Protein AF-A0A822EUC1-F1 (afdb_monomer_lite)

pLDDT: mean 84.6, std 18.43, range [30.66, 97.5]

Sequence (151 aa):
MYYNNSKHRYPYNNQVNLSQHGESDILVLSPFSRFMATSLSQTNSNTLEYGVMGSMLSIPANYNHSMIVFYSSQGINEGIKEWGQLMQREYTRTNQHRLNDLTINYLGYYTDNGAYYYYNTEKGINYEETVVNVRHQISLPFHYIQLDSWW

Structure (mmCIF, N/CA/C/O backbone):
data_AF-A0A822EUC1-F1
#
_entry.id   AF-A0A822EUC1-F1
#
loop_
_atom_site.group_PDB
_atom_site.id
_atom_site.type_symbol
_atom_site.label_atom_id
_atom_site.label_alt_id
_atom_site.label_comp_id
_atom_site.label_asym_id
_atom_site.label_entity_id
_atom_site.label_seq_id
_atom_site.pdbx_PDB_ins_code
_atom_site.Cartn_x
_atom_site.Cartn_y
_atom_site.Cartn_z
_atom_site.occupancy
_atom_site.B_iso_or_equiv
_atom_site.auth_seq_id
_atom_site.auth_comp_id
_atom_site.auth_asym_id
_atom_site.auth_atom_id
_atom_site.pdbx_PDB_model_num
ATOM 1 N N . MET A 1 1 ? 5.710 67.473 -6.849 1.00 38.28 1 MET A N 1
ATOM 2 C CA . MET A 1 1 ? 4.706 66.710 -7.622 1.00 38.28 1 MET A CA 1
ATOM 3 C C . MET A 1 1 ? 4.535 65.366 -6.941 1.00 38.28 1 MET A C 1
ATOM 5 O O . MET A 1 1 ? 5.501 64.624 -6.837 1.00 38.28 1 MET A O 1
ATOM 9 N N . TYR A 1 2 ? 3.356 65.131 -6.371 1.00 30.66 2 TYR A N 1
ATOM 10 C CA . TYR A 1 2 ? 3.023 63.940 -5.592 1.00 30.66 2 TYR A CA 1
ATOM 11 C C . TYR A 1 2 ? 2.896 62.723 -6.515 1.00 30.66 2 TYR A C 1
ATOM 13 O O . TYR A 1 2 ? 2.088 62.757 -7.440 1.00 30.66 2 TYR A O 1
ATOM 21 N N . TYR A 1 3 ? 3.666 61.660 -6.268 1.00 31.98 3 TYR A N 1
ATOM 22 C CA . TYR A 1 3 ? 3.445 60.367 -6.919 1.00 31.98 3 TYR A CA 1
ATOM 23 C C . TYR A 1 3 ? 2.559 59.498 -6.028 1.00 31.98 3 TYR A C 1
ATOM 25 O O . TYR A 1 3 ? 2.862 59.239 -4.864 1.00 31.98 3 TYR A O 1
ATOM 33 N N . ASN A 1 4 ? 1.411 59.142 -6.594 1.00 33.28 4 ASN A N 1
ATOM 34 C CA . ASN A 1 4 ? 0.281 58.504 -5.945 1.00 33.28 4 ASN A CA 1
ATOM 35 C C . ASN A 1 4 ? 0.481 56.981 -5.870 1.00 33.28 4 ASN A C 1
ATOM 37 O O . ASN A 1 4 ? 0.957 56.346 -6.809 1.00 33.28 4 ASN A O 1
ATOM 41 N N . ASN A 1 5 ? 0.104 56.415 -4.730 1.00 40.59 5 ASN A N 1
ATOM 42 C CA . ASN A 1 5 ? 0.327 55.038 -4.322 1.00 40.59 5 ASN A CA 1
ATOM 43 C C . ASN A 1 5 ? -0.881 54.191 -4.764 1.00 40.59 5 ASN A C 1
ATOM 45 O O . ASN A 1 5 ? -1.938 54.265 -4.136 1.00 40.59 5 ASN A O 1
ATOM 49 N N . SER A 1 6 ? -0.767 53.402 -5.838 1.00 37.81 6 SER A N 1
ATOM 50 C CA . SER A 1 6 ? -1.839 52.484 -6.256 1.00 37.81 6 SER A CA 1
ATOM 51 C C . SER A 1 6 ? -1.459 51.031 -5.967 1.00 37.81 6 SER A C 1
ATOM 53 O O . SER A 1 6 ? -0.673 50.390 -6.657 1.00 37.81 6 SER A O 1
ATOM 55 N N . LYS A 1 7 ? -2.033 50.514 -4.877 1.00 38.84 7 LYS A N 1
ATOM 56 C CA . LYS A 1 7 ? -1.995 49.104 -4.485 1.00 38.84 7 LYS A CA 1
ATOM 57 C C . LYS A 1 7 ? -2.716 48.266 -5.547 1.00 38.84 7 LYS A C 1
ATOM 59 O O . LYS A 1 7 ? -3.937 48.349 -5.660 1.00 38.84 7 LYS A O 1
ATOM 64 N N . HIS A 1 8 ? -1.990 47.423 -6.277 1.00 38.75 8 HIS A N 1
ATOM 65 C CA . HIS A 1 8 ? -2.582 46.298 -7.005 1.00 38.75 8 HIS A CA 1
ATOM 66 C C . HIS A 1 8 ? -3.056 45.248 -5.995 1.00 38.75 8 HIS A C 1
ATOM 68 O O . HIS A 1 8 ? -2.283 44.442 -5.482 1.00 38.75 8 HIS A O 1
ATOM 74 N N . ARG A 1 9 ? -4.348 45.304 -5.660 1.00 36.34 9 ARG A N 1
ATOM 75 C CA . ARG A 1 9 ? -5.051 44.221 -4.973 1.00 36.34 9 ARG A CA 1
ATOM 76 C C . ARG A 1 9 ? -5.410 43.166 -6.016 1.00 36.34 9 ARG A C 1
ATOM 78 O O . ARG A 1 9 ? -6.311 43.393 -6.814 1.00 36.34 9 ARG A O 1
ATOM 85 N N . TYR A 1 10 ? -4.731 42.025 -5.986 1.00 35.53 10 TYR A N 1
ATOM 86 C CA . TYR A 1 10 ? -5.241 40.800 -6.596 1.00 35.53 10 TYR A CA 1
ATOM 87 C C . TYR A 1 10 ? -6.401 40.286 -5.728 1.00 35.53 10 TYR A C 1
ATOM 89 O O . TYR A 1 10 ? -6.175 40.023 -4.543 1.00 35.53 10 TYR A O 1
ATOM 97 N N . PRO A 1 11 ? -7.637 40.155 -6.238 1.00 40.81 11 PRO A N 1
ATOM 98 C CA . PRO A 1 11 ? -8.670 39.446 -5.504 1.00 40.81 11 PRO A CA 1
ATOM 99 C C . PRO A 1 11 ? -8.389 37.941 -5.593 1.00 40.81 11 PRO A C 1
ATOM 101 O O . PRO A 1 11 ? -8.531 37.325 -6.646 1.00 40.81 11 PRO A O 1
ATOM 104 N N . TYR A 1 12 ? -7.979 37.353 -4.469 1.00 41.16 12 TYR A N 1
ATOM 105 C CA . TYR A 1 12 ? -8.012 35.909 -4.250 1.00 41.16 12 TYR A CA 1
ATOM 106 C C . TYR A 1 12 ? -9.481 35.459 -4.210 1.00 41.16 12 TYR A C 1
ATOM 108 O O . TYR A 1 12 ? -10.130 35.515 -3.168 1.00 41.16 12 TYR A O 1
ATOM 116 N N . ASN A 1 13 ? -10.012 35.024 -5.352 1.00 40.19 13 ASN A N 1
ATOM 117 C CA . ASN A 1 13 ? -11.225 34.214 -5.405 1.00 40.19 13 ASN A CA 1
ATOM 118 C C . ASN A 1 13 ? -10.819 32.743 -5.254 1.00 40.19 13 ASN A C 1
ATOM 120 O O . ASN A 1 13 ? -10.633 32.038 -6.241 1.00 40.19 13 ASN A O 1
ATOM 124 N N . ASN A 1 14 ? -10.692 32.272 -4.011 1.00 46.53 14 ASN A N 1
ATOM 125 C CA . ASN A 1 14 ? -10.643 30.838 -3.720 1.00 46.53 14 ASN A CA 1
ATOM 126 C C . ASN A 1 14 ? -12.063 30.264 -3.812 1.00 46.53 14 ASN A C 1
ATOM 128 O O . ASN A 1 14 ? -12.698 29.974 -2.801 1.00 46.53 14 ASN A O 1
ATOM 132 N N . GLN A 1 15 ? -12.578 30.121 -5.032 1.00 45.81 15 GLN A N 1
ATOM 133 C CA . GLN A 1 15 ? -13.650 29.166 -5.288 1.00 45.81 15 GLN A CA 1
ATOM 134 C C . GLN A 1 15 ? -12.983 27.836 -5.629 1.00 45.81 15 GLN A C 1
ATOM 136 O O . GLN A 1 15 ? -12.421 27.675 -6.709 1.00 45.81 15 GLN A O 1
ATOM 141 N N . VAL A 1 16 ? -12.999 26.896 -4.681 1.00 51.88 16 VAL A N 1
ATOM 142 C CA . VAL A 1 16 ? -12.639 25.504 -4.963 1.00 51.88 16 VAL A CA 1
ATOM 143 C C . VAL A 1 16 ? -13.668 24.984 -5.958 1.00 51.88 16 VAL A C 1
ATOM 145 O O . VAL A 1 16 ? -14.849 24.865 -5.632 1.00 51.88 16 VAL A O 1
ATOM 148 N N . ASN A 1 17 ? -13.230 24.736 -7.189 1.00 50.47 17 ASN A N 1
ATOM 149 C CA . ASN A 1 17 ? -14.092 24.191 -8.220 1.00 50.47 17 ASN A CA 1
ATOM 150 C C . ASN A 1 17 ? -14.310 22.696 -7.952 1.00 50.47 17 ASN A C 1
ATOM 152 O O . ASN A 1 17 ? -13.490 21.858 -8.319 1.00 50.47 17 ASN A O 1
ATOM 156 N N . LEU A 1 18 ? -15.424 22.378 -7.296 1.00 55.38 18 LEU A N 1
ATOM 157 C CA . LEU A 1 18 ? -15.812 21.013 -6.934 1.00 55.38 18 LEU A CA 1
ATOM 158 C C . LEU A 1 18 ? -16.136 20.124 -8.149 1.00 55.38 18 LEU A C 1
ATOM 160 O O . LEU A 1 18 ? -16.384 18.940 -7.954 1.00 55.38 18 LEU A O 1
ATOM 164 N N . SER A 1 19 ? -16.141 20.658 -9.379 1.00 55.06 19 SER A N 1
ATOM 165 C CA . SER A 1 19 ? -16.375 19.871 -10.596 1.00 55.06 19 SER A CA 1
ATOM 166 C C . SER A 1 19 ? -15.100 19.327 -11.246 1.00 55.06 19 SER A C 1
ATOM 168 O O . SER A 1 19 ? -15.208 18.503 -12.148 1.00 55.06 19 SER A O 1
ATOM 170 N N . GLN A 1 20 ? -13.901 19.759 -10.831 1.00 52.41 20 GLN A N 1
ATOM 171 C CA . GLN A 1 20 ? -12.649 19.163 -11.314 1.00 52.41 20 GLN A CA 1
ATOM 172 C C . GLN A 1 20 ? -12.381 17.848 -10.575 1.00 52.41 20 GLN A C 1
ATOM 174 O O . GLN A 1 20 ? -11.579 17.769 -9.645 1.00 52.41 20 GLN A O 1
ATOM 179 N N . HIS A 1 21 ? -13.068 16.788 -10.990 1.00 54.31 21 HIS A N 1
ATOM 180 C CA . HIS A 1 21 ? -12.797 15.436 -10.519 1.00 54.31 21 HIS A CA 1
ATOM 181 C C . HIS A 1 21 ? -11.623 14.833 -11.292 1.00 54.31 21 HIS A C 1
ATOM 183 O O . HIS A 1 21 ? -11.828 14.063 -12.217 1.00 54.31 21 HIS A O 1
ATOM 189 N N . GLY A 1 22 ? -10.385 15.167 -10.917 1.00 54.28 22 GLY A N 1
ATOM 190 C CA . GLY A 1 22 ? -9.197 14.407 -11.335 1.00 54.28 22 GLY A CA 1
ATOM 191 C C . GLY A 1 22 ? -9.034 14.180 -12.846 1.00 54.28 22 GLY A C 1
ATOM 192 O O . GLY A 1 22 ? -8.442 13.174 -13.216 1.00 54.28 22 GLY A O 1
ATOM 193 N N . GLU A 1 23 ? -9.546 15.081 -13.691 1.00 58.31 23 GLU A N 1
ATOM 194 C CA . GLU A 1 23 ? -9.603 14.975 -15.164 1.00 58.31 23 GLU A CA 1
ATOM 195 C C . GLU A 1 23 ? -8.256 15.240 -15.863 1.00 58.31 23 GLU A C 1
ATOM 197 O O . GLU A 1 23 ? -8.207 15.565 -17.046 1.00 58.31 23 GLU A O 1
ATOM 202 N N . SER A 1 24 ? -7.152 15.139 -15.130 1.00 77.75 24 SER A N 1
ATOM 203 C CA . SER A 1 24 ? -5.815 15.352 -15.672 1.00 77.75 24 SER A CA 1
ATOM 204 C C . SER A 1 24 ? -5.139 14.020 -15.938 1.00 77.75 24 SER A C 1
ATOM 206 O O . SER A 1 24 ? -5.280 13.076 -15.159 1.00 77.75 24 SER A O 1
ATOM 208 N N . ASP A 1 25 ? -4.351 13.976 -17.005 1.00 89.56 25 ASP A N 1
ATOM 209 C CA . ASP A 1 25 ? -3.449 12.871 -17.291 1.00 89.56 25 ASP A CA 1
ATOM 210 C C . ASP A 1 25 ? -2.640 12.464 -16.054 1.00 89.56 25 ASP A C 1
ATOM 212 O O . ASP A 1 25 ? -2.183 13.302 -15.269 1.00 89.56 25 ASP A O 1
ATOM 216 N N . ILE A 1 26 ? -2.416 11.164 -15.912 1.00 92.81 26 ILE A N 1
ATOM 217 C CA . ILE A 1 26 ? -1.561 10.596 -14.880 1.00 92.81 26 ILE A CA 1
ATOM 218 C C . ILE A 1 26 ? -0.375 9.885 -15.512 1.00 92.81 26 ILE A C 1
ATOM 220 O O . ILE A 1 26 ? -0.509 9.135 -16.478 1.00 92.81 26 ILE A O 1
ATOM 224 N N . LEU A 1 27 ? 0.789 10.093 -14.900 1.00 94.00 27 LEU A N 1
ATOM 225 C CA . LEU A 1 27 ? 1.988 9.308 -15.124 1.00 94.00 27 LEU A CA 1
ATOM 226 C C . LEU A 1 27 ? 2.378 8.619 -13.813 1.00 94.00 27 LEU A C 1
ATOM 228 O O . LEU A 1 27 ? 2.635 9.279 -12.809 1.00 94.00 27 LEU A O 1
ATOM 232 N N . VAL A 1 28 ? 2.416 7.290 -13.822 1.00 95.06 28 VAL A N 1
ATOM 233 C CA . VAL A 1 28 ? 2.854 6.468 -12.691 1.00 95.06 28 VAL A CA 1
ATOM 234 C C . VAL A 1 28 ? 4.253 5.951 -12.990 1.00 95.06 28 VAL A C 1
ATOM 236 O O . VAL A 1 28 ? 4.444 5.207 -13.950 1.00 95.06 28 VAL A O 1
ATOM 239 N N . LEU A 1 29 ? 5.224 6.310 -12.149 1.00 94.62 29 LEU A N 1
ATOM 240 C CA . LEU A 1 29 ? 6.515 5.630 -12.080 1.00 94.62 29 LEU A CA 1
ATOM 241 C C . LEU A 1 29 ? 6.500 4.696 -10.871 1.00 94.62 29 LEU A C 1
ATOM 243 O O . LEU A 1 29 ? 6.337 5.151 -9.740 1.00 94.62 29 LEU A O 1
ATOM 247 N N . SER A 1 30 ? 6.700 3.399 -11.091 1.00 95.81 30 SER A N 1
ATOM 248 C CA . SER A 1 30 ? 6.741 2.422 -10.002 1.00 95.81 30 SER A CA 1
ATOM 249 C C . SER A 1 30 ? 7.773 1.325 -10.259 1.00 95.81 30 SER A C 1
ATOM 251 O O . SER A 1 30 ? 8.152 1.089 -11.411 1.00 95.81 30 SER A O 1
ATOM 253 N N . PRO A 1 31 ? 8.202 0.595 -9.214 1.00 96.38 31 PRO A N 1
ATOM 254 C CA . PRO A 1 31 ? 8.897 -0.665 -9.411 1.00 96.38 31 PRO A CA 1
ATOM 255 C C . PRO A 1 31 ? 8.021 -1.588 -10.256 1.00 96.38 31 PRO A C 1
ATOM 257 O O . PRO A 1 31 ? 6.838 -1.775 -9.963 1.00 96.38 31 PRO A O 1
ATOM 260 N N . PHE A 1 32 ? 8.597 -2.145 -11.314 1.00 96.94 32 PHE A N 1
ATOM 261 C CA . PHE A 1 32 ? 7.980 -3.229 -12.063 1.00 96.94 32 PHE A CA 1
ATOM 262 C C . PHE A 1 32 ? 8.440 -4.576 -11.542 1.00 96.94 32 PHE A C 1
ATOM 264 O O . PHE A 1 32 ? 7.718 -5.532 -11.740 1.00 96.94 32 PHE A O 1
ATOM 271 N N . SER A 1 33 ? 9.574 -4.661 -10.843 1.00 96.19 33 SER A N 1
ATOM 272 C CA . SER A 1 33 ? 10.032 -5.839 -10.102 1.00 96.19 33 SER A CA 1
ATOM 273 C C . SER A 1 33 ? 10.708 -5.429 -8.790 1.00 96.19 33 SER A C 1
ATOM 275 O O . SER A 1 33 ? 10.955 -4.251 -8.547 1.00 96.19 33 SER A O 1
ATOM 277 N N . ARG A 1 34 ? 11.012 -6.407 -7.921 1.00 94.94 34 ARG A N 1
ATOM 278 C CA . ARG A 1 34 ? 11.739 -6.194 -6.648 1.00 94.94 34 ARG A CA 1
ATOM 279 C C . ARG A 1 34 ? 11.112 -5.102 -5.765 1.00 94.94 34 ARG A C 1
ATOM 281 O O . ARG A 1 34 ? 11.821 -4.289 -5.179 1.00 94.94 34 ARG A O 1
ATOM 288 N N . PHE A 1 35 ? 9.783 -5.126 -5.641 1.00 93.81 35 PHE A N 1
ATOM 289 C CA . PHE A 1 35 ? 8.980 -4.120 -4.931 1.00 93.81 35 PHE A CA 1
ATOM 290 C C . PHE A 1 35 ? 9.543 -3.742 -3.555 1.00 93.81 35 PHE A C 1
ATOM 292 O O . PHE A 1 35 ? 9.749 -2.569 -3.277 1.00 93.81 35 PHE A O 1
ATOM 299 N N . MET A 1 36 ? 9.884 -4.743 -2.739 1.00 93.56 36 MET A N 1
ATOM 300 C CA . MET A 1 36 ? 10.373 -4.548 -1.367 1.00 93.56 36 MET A CA 1
ATOM 301 C C . MET A 1 36 ? 11.851 -4.144 -1.268 1.00 93.56 36 MET A C 1
ATOM 303 O O . MET A 1 36 ? 12.328 -3.890 -0.171 1.00 93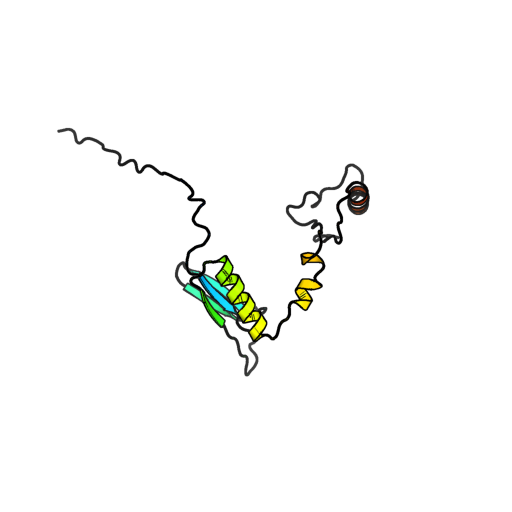.56 36 MET A O 1
ATOM 307 N N . ALA A 1 37 ? 12.588 -4.141 -2.381 1.00 94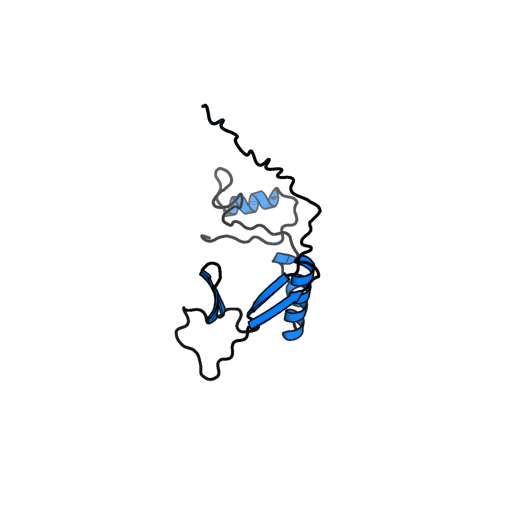.62 37 ALA A N 1
ATOM 308 C CA . ALA A 1 37 ? 14.006 -3.779 -2.431 1.00 94.62 37 ALA A CA 1
ATOM 309 C C . ALA A 1 37 ? 14.254 -2.506 -3.253 1.00 94.62 37 ALA A C 1
ATOM 311 O O . ALA A 1 37 ? 15.408 -2.149 -3.487 1.00 94.62 37 ALA A O 1
ATOM 312 N N . THR A 1 38 ? 13.190 -1.835 -3.704 1.00 95.75 38 THR A N 1
ATOM 313 C CA . THR A 1 38 ? 13.281 -0.602 -4.487 1.00 95.75 38 THR A CA 1
ATOM 314 C C . THR A 1 38 ? 13.105 0.609 -3.581 1.00 95.75 38 THR A C 1
ATOM 316 O O . THR A 1 38 ? 12.203 0.635 -2.751 1.00 95.75 38 THR A O 1
ATOM 319 N N . SER A 1 39 ? 13.941 1.622 -3.773 1.00 94.50 39 SER A N 1
ATOM 320 C CA . SER A 1 39 ? 13.793 2.945 -3.179 1.00 94.50 39 SER A CA 1
ATOM 321 C C . SER A 1 39 ? 13.493 3.972 -4.266 1.00 94.50 39 SER A C 1
ATOM 323 O O . SER A 1 39 ? 13.995 3.865 -5.387 1.00 94.50 39 SER A O 1
ATOM 325 N N . LEU A 1 40 ? 12.684 4.965 -3.909 1.00 93.19 40 LEU A N 1
ATOM 326 C CA . LEU A 1 40 ? 12.397 6.154 -4.700 1.00 93.19 40 LEU A CA 1
ATOM 327 C C . LEU A 1 40 ? 12.675 7.364 -3.808 1.00 93.19 40 LEU A C 1
ATOM 329 O O . LEU A 1 40 ? 12.158 7.441 -2.695 1.00 93.19 40 LEU A O 1
ATOM 333 N N . SER A 1 41 ? 13.497 8.289 -4.284 1.00 91.75 41 SER A N 1
ATOM 334 C CA . SER A 1 41 ? 13.866 9.504 -3.566 1.00 91.75 41 SER A CA 1
ATOM 335 C C . SER A 1 41 ? 13.815 10.697 -4.504 1.00 91.75 41 SER A C 1
ATOM 337 O O . SER A 1 41 ? 14.114 10.588 -5.691 1.00 91.75 41 SER A O 1
ATOM 339 N N . GLN A 1 42 ? 13.458 11.852 -3.962 1.00 91.81 42 GLN A N 1
ATOM 340 C CA . GLN A 1 42 ? 13.549 13.122 -4.657 1.00 91.81 42 GLN A CA 1
ATOM 341 C C . GLN A 1 42 ? 14.592 13.968 -3.930 1.00 91.81 42 GLN A C 1
ATOM 343 O O . GLN A 1 42 ? 14.351 14.432 -2.817 1.00 91.81 42 GLN A O 1
ATOM 348 N N . THR A 1 43 ? 15.765 14.149 -4.534 1.00 85.12 43 THR A N 1
ATOM 349 C CA . THR A 1 43 ? 16.860 14.911 -3.913 1.00 85.12 43 THR A CA 1
ATOM 350 C C . THR A 1 43 ? 16.695 16.416 -4.084 1.00 85.12 43 THR A C 1
ATOM 352 O O . THR A 1 43 ? 17.113 17.167 -3.211 1.00 85.12 43 THR A O 1
ATOM 355 N N . ASN A 1 44 ? 16.034 16.854 -5.161 1.00 85.81 44 ASN A N 1
ATOM 356 C CA . ASN A 1 44 ? 15.690 18.248 -5.461 1.00 85.81 44 ASN A CA 1
ATOM 357 C C . ASN A 1 44 ? 14.344 18.319 -6.203 1.00 85.81 44 ASN A C 1
ATOM 359 O O . ASN A 1 44 ? 13.829 17.305 -6.669 1.00 85.81 44 ASN A O 1
ATOM 363 N N . SER A 1 45 ? 13.806 19.522 -6.427 1.00 86.06 45 SER A N 1
ATOM 364 C CA . SER A 1 45 ? 12.514 19.740 -7.106 1.00 86.06 45 SER A CA 1
ATOM 365 C C . SER A 1 45 ? 12.379 19.048 -8.471 1.00 86.06 45 SER A C 1
ATOM 367 O O . SER A 1 45 ? 11.267 18.734 -8.878 1.00 86.06 45 SER A O 1
ATOM 369 N N . ASN A 1 46 ? 13.499 18.789 -9.158 1.00 89.31 46 ASN A N 1
ATOM 370 C CA . ASN A 1 46 ? 13.518 18.338 -10.552 1.00 89.31 46 ASN A CA 1
ATOM 371 C C . ASN A 1 46 ? 14.245 17.000 -10.772 1.00 89.31 46 ASN A C 1
ATOM 373 O O . ASN A 1 46 ? 14.384 16.577 -11.918 1.00 89.31 46 ASN A O 1
ATOM 377 N N . THR A 1 47 ? 14.726 16.346 -9.710 1.00 92.75 47 THR A N 1
ATOM 378 C CA . THR A 1 47 ? 15.500 15.103 -9.831 1.00 92.75 47 THR A CA 1
ATOM 379 C C . THR A 1 47 ? 14.831 14.000 -9.037 1.00 92.75 47 THR A C 1
ATOM 381 O O . THR A 1 47 ? 14.715 14.087 -7.816 1.00 92.75 47 THR A O 1
ATOM 384 N N . LEU A 1 48 ? 14.416 12.958 -9.754 1.00 91.62 48 LEU A N 1
ATOM 385 C CA . LEU A 1 48 ? 13.875 11.736 -9.185 1.00 91.62 48 LEU A CA 1
ATOM 386 C C . LEU A 1 48 ? 14.919 10.630 -9.311 1.00 91.62 48 LEU A C 1
ATOM 388 O O . LEU A 1 48 ? 15.376 10.313 -10.408 1.00 91.62 48 LEU A O 1
ATOM 392 N N . GLU A 1 49 ? 15.286 10.050 -8.181 1.00 93.31 49 GLU A N 1
ATOM 393 C CA . GLU A 1 49 ? 16.249 8.967 -8.066 1.00 93.31 49 GLU A CA 1
ATOM 394 C C . GLU A 1 49 ? 15.502 7.692 -7.695 1.00 93.31 49 GLU A C 1
ATOM 396 O O . GLU A 1 49 ? 14.671 7.678 -6.787 1.00 93.31 49 GLU A O 1
ATOM 401 N N . TYR A 1 50 ? 15.794 6.604 -8.394 1.00 93.19 50 TYR A N 1
ATOM 402 C CA . TYR A 1 50 ? 15.208 5.302 -8.115 1.00 93.19 50 TYR A CA 1
ATOM 403 C C . TYR A 1 50 ? 16.248 4.210 -8.299 1.00 93.19 50 TYR A C 1
ATOM 405 O O . TYR A 1 50 ? 17.177 4.332 -9.097 1.00 93.19 50 TYR A O 1
ATOM 413 N N . GLY A 1 51 ? 16.081 3.121 -7.563 1.00 93.75 51 GLY A N 1
ATOM 414 C CA . GLY A 1 51 ? 17.005 2.001 -7.629 1.00 93.75 51 GLY A CA 1
ATOM 415 C C . GLY A 1 51 ? 16.868 1.096 -6.424 1.00 93.75 51 GLY A C 1
ATOM 416 O O . GLY A 1 51 ? 15.845 1.088 -5.744 1.00 93.75 51 GLY A O 1
ATOM 417 N N . VAL A 1 52 ? 17.911 0.328 -6.157 1.00 94.50 52 VAL A N 1
ATOM 418 C CA . VAL A 1 52 ? 17.957 -0.551 -4.992 1.00 94.50 52 VAL A CA 1
ATOM 419 C C . VAL A 1 52 ? 18.054 0.271 -3.703 1.00 94.50 52 VAL A C 1
ATOM 421 O O . VAL A 1 52 ? 18.687 1.325 -3.673 1.00 94.50 52 VAL A O 1
ATOM 424 N N . MET A 1 53 ? 17.427 -0.205 -2.627 1.00 93.56 53 MET A N 1
ATOM 425 C CA . MET A 1 53 ? 17.529 0.414 -1.303 1.00 93.56 53 MET A CA 1
ATOM 426 C C . MET A 1 53 ? 18.987 0.572 -0.856 1.00 93.56 53 MET A C 1
ATOM 428 O O . MET A 1 53 ? 19.758 -0.387 -0.867 1.00 93.56 53 MET A O 1
ATOM 432 N N . GLY A 1 54 ? 19.341 1.767 -0.373 1.00 91.38 54 GLY A N 1
ATOM 433 C CA . GLY A 1 54 ? 20.701 2.078 0.084 1.00 91.38 54 GLY A CA 1
ATOM 434 C C . GLY A 1 54 ? 21.174 1.261 1.293 1.00 91.38 54 GLY A C 1
ATOM 435 O O . GLY A 1 54 ? 22.369 1.195 1.554 1.00 91.38 54 GLY A O 1
ATOM 436 N N . SER A 1 55 ? 20.260 0.605 2.015 1.00 92.50 55 SER A N 1
ATOM 437 C CA . SER A 1 55 ? 20.578 -0.311 3.117 1.00 92.50 55 SER A CA 1
ATOM 438 C C . SER A 1 55 ? 21.055 -1.695 2.656 1.00 92.50 55 SER A C 1
ATOM 440 O O . SER A 1 55 ? 21.385 -2.536 3.492 1.00 92.50 55 SER A O 1
ATOM 442 N N . MET A 1 56 ? 21.049 -1.981 1.351 1.00 90.88 56 MET A N 1
ATOM 443 C CA . MET A 1 56 ? 21.463 -3.281 0.832 1.00 90.88 56 MET A CA 1
ATOM 444 C C . MET A 1 56 ? 22.989 -3.433 0.897 1.00 90.88 56 MET A C 1
ATOM 446 O O . MET A 1 56 ? 23.730 -2.609 0.372 1.00 90.88 56 MET A O 1
ATOM 450 N N . LEU A 1 57 ? 23.466 -4.511 1.528 1.00 95.25 57 LEU A N 1
ATOM 451 C CA . LEU A 1 57 ? 24.902 -4.744 1.749 1.00 95.25 57 LEU A CA 1
ATOM 452 C C . LEU A 1 57 ? 25.640 -5.255 0.502 1.00 95.25 57 LEU A C 1
ATOM 454 O O . LEU A 1 57 ? 26.855 -5.108 0.397 1.00 95.25 57 LEU A O 1
ATOM 458 N N . SER A 1 58 ? 24.928 -5.891 -0.428 1.00 95.25 58 SER A N 1
ATOM 459 C CA . SER A 1 58 ? 25.495 -6.411 -1.671 1.00 95.25 58 SER A CA 1
ATOM 460 C C . SER A 1 58 ? 24.420 -6.607 -2.739 1.00 95.25 58 SER A C 1
ATOM 462 O O . SER A 1 58 ? 23.260 -6.880 -2.430 1.00 95.25 58 SER A O 1
ATOM 464 N N . ILE A 1 59 ? 24.817 -6.496 -4.010 1.00 94.94 59 ILE A N 1
ATOM 465 C CA . ILE A 1 59 ? 23.976 -6.828 -5.164 1.00 94.94 59 ILE A CA 1
ATOM 466 C C . ILE A 1 59 ? 24.459 -8.169 -5.731 1.00 94.94 59 ILE A C 1
ATOM 468 O O . ILE A 1 59 ? 25.619 -8.260 -6.139 1.00 94.94 59 ILE A O 1
ATOM 472 N N . PRO A 1 60 ? 23.619 -9.220 -5.758 1.00 93.62 60 PRO A N 1
ATOM 473 C CA . PRO A 1 60 ? 24.007 -10.507 -6.325 1.00 93.62 60 PRO A CA 1
ATOM 474 C C . PRO A 1 60 ? 24.384 -10.409 -7.808 1.00 93.62 60 PRO A C 1
ATOM 476 O O . PRO A 1 60 ? 23.854 -9.577 -8.549 1.00 93.62 60 PRO A O 1
ATOM 479 N N . ALA A 1 61 ? 25.243 -11.319 -8.270 1.00 96.38 61 ALA A N 1
ATOM 480 C CA . ALA A 1 61 ? 25.485 -11.479 -9.700 1.00 96.38 61 ALA A CA 1
ATOM 481 C C . ALA A 1 61 ? 24.164 -11.777 -10.434 1.00 96.38 61 ALA A C 1
ATOM 483 O O . ALA A 1 61 ? 23.320 -12.522 -9.934 1.00 96.38 61 ALA A O 1
ATOM 484 N N . ASN A 1 62 ? 23.999 -11.202 -11.628 1.00 95.62 62 ASN A N 1
ATOM 485 C CA . ASN A 1 62 ? 22.790 -11.323 -12.456 1.00 95.62 62 ASN A CA 1
ATOM 486 C C . ASN A 1 62 ? 21.506 -10.755 -11.817 1.00 95.62 62 ASN A C 1
ATOM 488 O O . ASN A 1 62 ? 20.398 -11.133 -12.202 1.00 95.62 62 ASN A O 1
ATOM 492 N N . TYR A 1 63 ? 21.625 -9.843 -10.847 1.00 94.81 63 TYR A N 1
ATOM 493 C CA . TYR A 1 63 ? 20.473 -9.132 -10.301 1.00 94.81 63 TYR A CA 1
ATOM 494 C C . TYR A 1 63 ? 19.802 -8.269 -11.379 1.00 94.81 63 TYR A C 1
ATOM 496 O O . TYR A 1 63 ? 20.434 -7.412 -11.993 1.00 94.81 63 TYR A O 1
ATOM 504 N N . ASN A 1 64 ? 18.505 -8.492 -11.591 1.00 95.19 64 ASN A N 1
ATOM 505 C CA . ASN A 1 64 ? 17.662 -7.670 -12.452 1.00 95.19 64 ASN A CA 1
ATOM 506 C C . ASN A 1 64 ? 16.654 -6.894 -11.596 1.00 95.19 64 ASN A C 1
ATOM 508 O O . ASN A 1 64 ? 16.010 -7.463 -10.701 1.00 95.19 64 ASN A O 1
ATOM 512 N N . HIS A 1 65 ? 16.536 -5.609 -11.913 1.00 95.12 65 HIS A N 1
ATOM 513 C CA . HIS A 1 65 ? 15.579 -4.666 -11.360 1.00 95.12 65 HIS A CA 1
ATOM 514 C C . HIS A 1 65 ? 14.977 -3.866 -12.507 1.00 95.12 65 HIS A C 1
ATOM 516 O O . HIS A 1 65 ? 15.684 -3.444 -13.421 1.00 95.12 65 HIS A O 1
ATOM 522 N N . SER A 1 66 ? 13.663 -3.695 -12.472 1.00 96.19 66 SER A N 1
ATOM 523 C CA . SER A 1 66 ? 12.914 -3.038 -13.532 1.00 96.19 66 SER A CA 1
ATOM 524 C C . SER A 1 66 ? 11.898 -2.079 -12.943 1.00 96.19 66 SER A C 1
ATOM 526 O O . SER A 1 66 ? 11.302 -2.339 -11.896 1.00 96.19 66 SER A O 1
ATOM 528 N N . MET A 1 67 ? 11.705 -0.974 -13.653 1.00 96.12 67 MET A N 1
ATOM 529 C CA . MET A 1 67 ? 10.713 0.058 -13.381 1.00 96.12 67 MET A CA 1
ATOM 530 C C . MET A 1 67 ? 9.695 0.071 -14.519 1.00 96.12 67 MET A C 1
ATOM 532 O O . MET A 1 67 ? 9.997 -0.366 -15.631 1.00 96.12 67 MET A O 1
ATOM 536 N N . ILE A 1 68 ? 8.505 0.592 -14.248 1.00 96.31 68 ILE A N 1
ATOM 537 C CA . ILE A 1 68 ? 7.485 0.862 -15.258 1.00 96.31 68 ILE A CA 1
ATOM 538 C C . ILE A 1 68 ? 7.113 2.338 -15.207 1.00 96.31 68 ILE A C 1
ATOM 540 O O . ILE A 1 68 ? 6.962 2.909 -14.128 1.00 96.31 68 ILE A O 1
ATOM 544 N N . VAL A 1 69 ? 6.959 2.928 -16.390 1.00 96.38 69 VAL A N 1
ATOM 545 C CA . VAL A 1 69 ? 6.276 4.205 -16.586 1.00 96.38 69 VAL A CA 1
ATOM 546 C C . VAL A 1 69 ? 4.947 3.893 -17.253 1.00 96.38 69 VAL A C 1
ATOM 548 O O . VAL A 1 69 ? 4.918 3.354 -18.358 1.00 96.38 69 VAL A O 1
ATOM 551 N N . PHE A 1 70 ? 3.855 4.195 -16.566 1.00 97.19 70 PHE A N 1
ATOM 552 C CA . PHE A 1 70 ? 2.500 4.020 -17.068 1.00 97.19 70 PHE A CA 1
ATOM 553 C C . PHE A 1 70 ? 1.847 5.387 -17.247 1.00 97.19 70 PHE A C 1
ATOM 555 O O . PHE A 1 70 ? 1.993 6.250 -16.387 1.00 97.19 70 PHE A O 1
ATOM 562 N N . TYR A 1 71 ? 1.129 5.575 -18.348 1.00 95.81 71 TYR A N 1
ATOM 563 C CA . TYR A 1 71 ? 0.417 6.810 -18.657 1.00 95.81 71 TYR A CA 1
ATOM 564 C C . TYR A 1 71 ? -1.053 6.503 -18.929 1.00 95.81 71 TYR A C 1
ATOM 566 O O . TYR A 1 71 ? -1.356 5.545 -19.641 1.00 95.81 71 TYR A O 1
ATOM 574 N N . SER A 1 72 ? -1.946 7.334 -18.401 1.00 93.50 72 SER A N 1
ATOM 575 C CA . SER A 1 72 ? -3.366 7.313 -18.748 1.00 93.50 72 SER A CA 1
A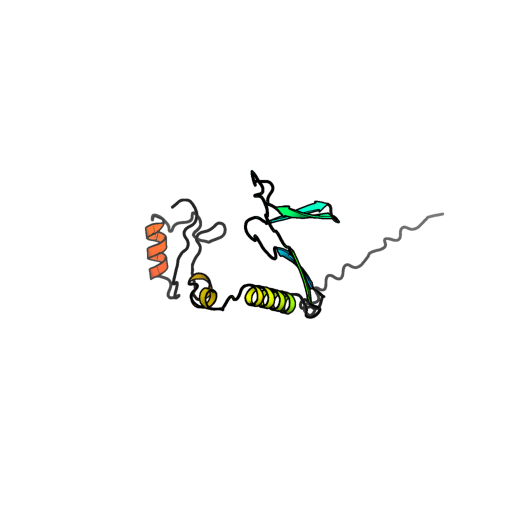TOM 576 C C . SER A 1 72 ? -3.912 8.731 -18.804 1.00 93.50 72 SER A C 1
ATOM 578 O O . SER A 1 72 ? -3.630 9.550 -17.931 1.00 93.50 72 SER A O 1
ATOM 580 N N . SER A 1 73 ? -4.717 9.005 -19.826 1.00 92.12 73 SER A N 1
ATOM 581 C CA . SER A 1 73 ? -5.422 10.277 -20.005 1.00 92.12 73 SER A CA 1
ATOM 582 C C . SER A 1 73 ? -6.834 10.262 -19.406 1.00 92.12 73 SER A C 1
ATOM 584 O O . SER A 1 73 ? -7.625 11.163 -19.661 1.00 92.12 73 SER A O 1
ATOM 586 N N . GLN A 1 74 ? -7.197 9.205 -18.669 1.00 89.50 74 GLN A N 1
ATOM 587 C CA . GLN A 1 74 ? -8.548 8.990 -18.126 1.00 89.50 74 GLN A CA 1
ATOM 588 C C . GLN A 1 74 ? -8.702 9.507 -16.687 1.00 89.50 74 GLN A C 1
ATOM 590 O O . GLN A 1 74 ? -9.644 9.151 -15.976 1.00 89.50 74 GLN A O 1
ATOM 595 N N . GLY A 1 75 ? -7.758 10.331 -16.233 1.00 88.12 75 GLY A N 1
ATOM 596 C CA . GLY A 1 75 ? -7.731 10.832 -14.870 1.00 88.12 75 GLY A CA 1
ATOM 597 C C . GLY A 1 75 ? -7.087 9.879 -13.865 1.00 88.12 75 GLY A C 1
ATOM 598 O O . GLY A 1 75 ? -6.804 8.712 -14.145 1.00 88.12 75 GLY A O 1
ATOM 599 N N . ILE A 1 76 ? -6.874 10.382 -12.648 1.00 90.19 76 ILE A N 1
ATOM 600 C CA . ILE A 1 76 ? -6.176 9.646 -11.581 1.00 90.19 76 ILE A CA 1
ATOM 601 C C . ILE A 1 76 ? -6.871 8.331 -11.201 1.00 90.19 76 ILE A C 1
ATOM 603 O O . ILE A 1 76 ? -6.206 7.312 -11.038 1.00 90.19 76 ILE A O 1
ATOM 607 N N . ASN A 1 77 ? -8.200 8.327 -11.079 1.00 91.62 77 ASN A N 1
ATOM 608 C CA . ASN A 1 77 ? -8.938 7.158 -10.594 1.00 91.62 77 ASN A CA 1
ATOM 609 C C . ASN A 1 77 ? -8.882 5.996 -11.590 1.00 91.62 77 ASN A C 1
ATOM 611 O O . ASN A 1 77 ? -8.521 4.878 -11.218 1.00 91.62 77 ASN A O 1
ATOM 615 N N . GLU A 1 78 ? -9.212 6.260 -12.857 1.00 92.75 78 GLU A N 1
ATOM 616 C CA . GLU A 1 78 ? -9.162 5.224 -13.889 1.00 92.75 78 GLU A CA 1
ATOM 617 C C . GLU A 1 78 ? -7.716 4.857 -14.226 1.00 92.75 78 GLU A C 1
ATOM 619 O O . GLU A 1 78 ? -7.407 3.673 -14.299 1.00 92.75 78 GLU A O 1
ATOM 624 N N . GLY A 1 79 ? -6.788 5.816 -14.289 1.00 94.06 79 GLY A N 1
ATOM 625 C CA . GLY A 1 79 ? -5.382 5.511 -14.550 1.00 94.06 79 GLY A CA 1
ATOM 626 C C . GLY A 1 79 ? -4.722 4.638 -13.475 1.00 94.06 79 GLY A C 1
ATOM 627 O O . GLY A 1 79 ? -4.002 3.699 -13.813 1.00 94.06 79 GLY A O 1
ATOM 628 N N . ILE A 1 80 ? -5.002 4.859 -12.183 1.00 95.06 80 ILE A N 1
ATOM 629 C CA . ILE A 1 80 ? -4.520 3.969 -11.107 1.00 95.06 80 ILE A CA 1
ATOM 630 C C . ILE A 1 80 ? -5.150 2.575 -11.215 1.00 95.06 80 ILE A C 1
ATOM 632 O O . ILE A 1 80 ? -4.467 1.568 -11.005 1.00 95.06 80 ILE A O 1
ATOM 636 N N . LYS A 1 81 ? -6.436 2.489 -11.568 1.00 94.75 81 LYS A N 1
ATOM 637 C CA . LYS A 1 81 ? -7.134 1.214 -11.771 1.00 94.75 81 LYS A CA 1
ATOM 638 C C . LYS A 1 81 ? -6.562 0.438 -12.960 1.00 94.75 81 LYS A C 1
ATOM 640 O O . LYS A 1 81 ? -6.305 -0.757 -12.820 1.00 94.75 81 LYS A O 1
ATOM 645 N N . GLU A 1 82 ? -6.312 1.095 -14.087 1.00 95.94 82 GLU A N 1
ATOM 646 C CA . GLU A 1 82 ? -5.695 0.504 -15.280 1.00 95.94 82 GLU A CA 1
ATOM 647 C C . GLU A 1 82 ? -4.260 0.041 -15.003 1.00 95.94 82 GLU A C 1
ATOM 649 O O . GLU A 1 82 ? -3.911 -1.102 -15.312 1.00 95.94 82 GLU A O 1
ATOM 654 N N . TRP A 1 83 ? -3.446 0.878 -14.348 1.00 97.50 83 TRP A N 1
ATOM 655 C CA . TRP A 1 83 ? -2.103 0.502 -13.901 1.00 97.50 83 TRP A CA 1
ATOM 656 C C . TRP A 1 83 ? -2.147 -0.732 -12.990 1.00 97.50 83 TRP A C 1
ATOM 658 O O . TRP A 1 83 ? -1.427 -1.706 -13.214 1.00 97.50 83 TRP A O 1
ATOM 668 N N . GLY A 1 84 ? -3.045 -0.748 -12.002 1.00 95.38 84 GLY A N 1
ATOM 669 C CA . GLY A 1 84 ? -3.215 -1.879 -11.092 1.00 95.38 84 GLY A CA 1
ATOM 670 C C . GLY A 1 84 ? -3.678 -3.160 -11.796 1.00 95.38 84 GLY A C 1
ATOM 671 O O . GLY A 1 84 ? -3.248 -4.255 -11.428 1.00 95.38 84 GLY A O 1
ATOM 672 N N . GLN A 1 85 ? -4.531 -3.054 -12.819 1.00 95.38 85 GLN A N 1
ATOM 673 C CA . GLN A 1 85 ? -4.950 -4.188 -13.652 1.00 95.38 85 GLN A CA 1
ATOM 674 C C . GLN A 1 85 ? -3.804 -4.720 -14.514 1.00 95.38 85 GLN A C 1
ATOM 676 O O . GLN A 1 85 ? -3.648 -5.937 -14.628 1.00 95.38 85 GLN A O 1
ATOM 681 N N . LEU A 1 86 ? -2.982 -3.830 -15.082 1.00 96.62 86 LEU A N 1
ATOM 682 C CA . LEU A 1 86 ? -1.763 -4.211 -15.789 1.00 96.62 86 LEU A CA 1
ATOM 683 C C . LEU A 1 86 ? -0.847 -4.999 -14.854 1.00 96.62 86 LEU A C 1
ATOM 685 O O . LEU A 1 86 ? -0.518 -6.139 -15.164 1.00 96.62 86 LEU A O 1
ATOM 689 N N . MET A 1 87 ? -0.525 -4.462 -13.675 1.00 95.88 87 MET A N 1
ATOM 690 C CA . MET A 1 87 ? 0.338 -5.146 -12.706 1.00 95.88 87 MET A CA 1
ATOM 691 C C . MET A 1 87 ? -0.219 -6.519 -12.305 1.00 95.88 87 MET A C 1
ATOM 693 O O . MET A 1 87 ? 0.523 -7.497 -12.249 1.00 95.88 87 MET A O 1
ATOM 697 N N . GLN A 1 88 ? -1.529 -6.632 -12.072 1.00 94.50 88 GLN A N 1
ATOM 698 C CA . GLN A 1 88 ? -2.151 -7.922 -11.767 1.00 94.50 88 GLN A CA 1
ATOM 699 C C . GLN A 1 88 ? -2.019 -8.916 -12.923 1.00 94.50 88 GLN A C 1
ATOM 701 O O . GLN A 1 88 ? -1.672 -10.071 -12.682 1.00 94.50 88 GLN A O 1
ATOM 706 N N . ARG A 1 89 ? -2.248 -8.482 -14.166 1.00 95.31 89 ARG A N 1
ATOM 707 C CA . ARG A 1 89 ? -2.127 -9.338 -15.350 1.00 95.31 89 ARG A CA 1
ATOM 708 C C . ARG A 1 89 ? -0.692 -9.818 -15.558 1.00 95.31 89 ARG A C 1
ATOM 710 O O . ARG A 1 89 ? -0.490 -11.021 -15.689 1.00 95.31 89 ARG A O 1
ATOM 717 N N . GLU A 1 90 ? 0.287 -8.913 -15.529 1.00 96.06 90 GLU A N 1
ATOM 718 C CA . GLU A 1 90 ? 1.704 -9.256 -15.734 1.00 96.06 90 GLU A CA 1
ATOM 719 C C . GLU A 1 90 ? 2.212 -10.260 -14.687 1.00 96.06 90 GLU A C 1
ATOM 721 O O . GLU A 1 90 ? 3.017 -11.139 -14.984 1.00 96.06 90 GLU A O 1
ATOM 726 N N . TYR A 1 91 ? 1.685 -10.190 -13.462 1.00 94.94 91 TYR A N 1
ATOM 727 C CA . TYR A 1 91 ? 2.038 -11.096 -12.370 1.00 94.94 91 TYR A CA 1
ATOM 728 C C . TYR A 1 91 ? 1.070 -12.268 -12.178 1.00 94.94 91 TYR A C 1
ATOM 730 O O . TYR A 1 91 ? 1.157 -12.963 -11.163 1.00 94.94 91 TYR A O 1
ATOM 738 N N . THR A 1 92 ? 0.150 -12.491 -13.125 1.00 95.12 92 THR A N 1
ATOM 739 C CA . THR A 1 92 ? -0.872 -13.556 -13.074 1.00 95.12 92 THR A CA 1
ATOM 740 C C . THR A 1 92 ? -1.610 -13.589 -11.724 1.00 95.12 92 THR A C 1
ATOM 742 O O . THR A 1 92 ? -1.873 -14.638 -11.135 1.00 95.12 92 THR A O 1
ATOM 745 N N . ARG A 1 93 ? -1.905 -12.408 -11.175 1.00 92.50 93 ARG A N 1
ATOM 746 C CA . ARG A 1 93 ? -2.625 -12.249 -9.913 1.00 92.50 93 ARG A CA 1
ATOM 747 C C . ARG A 1 93 ? -4.122 -12.278 -10.159 1.00 92.50 93 ARG A C 1
ATOM 749 O O . ARG A 1 93 ? -4.631 -11.706 -11.117 1.00 92.50 93 ARG A O 1
ATOM 756 N N . THR A 1 94 ? -4.827 -12.925 -9.242 1.00 90.62 94 THR A N 1
ATOM 757 C CA . THR A 1 94 ? -6.288 -12.962 -9.205 1.00 90.62 94 THR A CA 1
ATOM 758 C C . THR A 1 94 ? -6.798 -12.158 -8.012 1.00 90.62 94 THR A C 1
ATOM 760 O O . THR A 1 94 ? -6.051 -11.821 -7.091 1.00 90.62 94 THR A O 1
ATOM 763 N N . ASN A 1 95 ? -8.106 -11.909 -7.981 1.00 88.75 95 ASN A N 1
ATOM 764 C CA . ASN A 1 95 ? -8.765 -11.264 -6.845 1.00 88.75 95 ASN A CA 1
ATOM 765 C C . ASN A 1 95 ? -8.841 -12.147 -5.585 1.00 88.75 95 ASN A C 1
ATOM 767 O O . ASN A 1 95 ? -9.379 -11.697 -4.579 1.00 88.75 95 ASN A O 1
ATOM 771 N N . GLN A 1 96 ? -8.315 -13.377 -5.611 1.00 92.25 96 GLN A N 1
ATOM 772 C CA . GLN A 1 96 ? -8.489 -14.346 -4.528 1.00 92.25 96 GLN A CA 1
ATOM 773 C C . GLN A 1 96 ? -7.986 -13.823 -3.179 1.00 92.25 96 GLN A C 1
ATOM 775 O O . GLN A 1 96 ? -8.666 -13.992 -2.175 1.00 92.25 96 GLN A O 1
ATOM 780 N N . HIS A 1 97 ? -6.823 -13.166 -3.139 1.00 89.44 97 HIS A N 1
ATOM 781 C CA . HIS A 1 97 ? -6.316 -12.598 -1.886 1.00 89.44 97 HIS A CA 1
ATOM 782 C C . HIS A 1 97 ? -7.229 -11.491 -1.373 1.00 89.44 97 HIS A C 1
ATOM 784 O O . HIS A 1 97 ? -7.647 -11.549 -0.228 1.00 89.44 97 HIS A O 1
ATOM 790 N N . ARG A 1 98 ? -7.623 -10.555 -2.243 1.00 88.88 98 ARG A N 1
ATOM 791 C CA . ARG A 1 98 ? -8.513 -9.446 -1.882 1.00 88.88 98 ARG A CA 1
ATOM 792 C C . ARG A 1 98 ? -9.861 -9.932 -1.360 1.00 88.88 98 ARG A C 1
ATOM 794 O O . ARG A 1 98 ? -10.349 -9.384 -0.388 1.00 88.8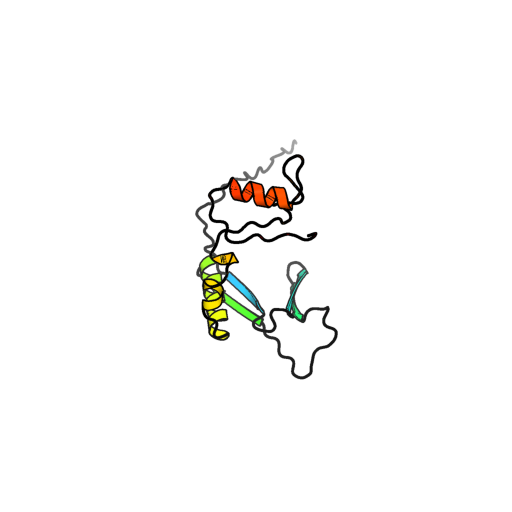8 98 ARG A O 1
ATOM 801 N N . LEU A 1 99 ? -10.458 -10.940 -1.995 1.00 92.62 99 LEU A N 1
ATOM 802 C CA . LEU A 1 99 ? -11.765 -11.484 -1.604 1.00 92.62 99 LEU A CA 1
ATOM 803 C C . LEU A 1 99 ? -11.720 -12.275 -0.291 1.00 92.62 99 LEU A C 1
ATOM 805 O O . LEU A 1 99 ? -12.739 -12.386 0.380 1.00 92.62 99 LEU A O 1
ATOM 809 N N . ASN A 1 100 ? -10.554 -12.806 0.076 1.00 92.88 100 ASN A N 1
ATOM 810 C CA . ASN A 1 100 ? -10.367 -13.546 1.325 1.00 92.88 100 ASN A CA 1
ATOM 811 C C . ASN A 1 100 ? -9.675 -12.718 2.413 1.00 92.88 100 ASN A C 1
ATOM 813 O O . ASN A 1 100 ? -9.390 -13.244 3.487 1.00 92.88 100 ASN A O 1
ATOM 817 N N . ASP A 1 101 ? -9.368 -11.449 2.144 1.00 93.44 101 ASP A N 1
ATOM 818 C CA . ASP A 1 101 ? -8.678 -10.596 3.098 1.00 93.44 101 ASP A CA 1
ATOM 819 C C . ASP A 1 101 ? -9.663 -10.095 4.159 1.00 93.44 101 ASP A C 1
ATOM 821 O O . ASP A 1 101 ? -10.597 -9.340 3.868 1.00 93.44 101 ASP A O 1
ATOM 825 N N . LEU A 1 102 ? -9.451 -10.523 5.402 1.00 94.56 102 LEU A N 1
ATOM 826 C CA . LEU A 1 102 ? -10.267 -10.135 6.549 1.00 94.56 102 LEU A CA 1
ATOM 827 C C . LEU A 1 102 ? -10.339 -8.608 6.712 1.00 94.56 102 LEU A C 1
ATOM 829 O O . LEU A 1 102 ? -11.398 -8.081 7.041 1.00 94.56 102 LEU A O 1
ATOM 833 N N . THR A 1 103 ? -9.236 -7.908 6.441 1.00 93.88 103 THR A N 1
ATOM 834 C CA . THR A 1 103 ? -9.090 -6.468 6.689 1.00 93.88 103 THR A CA 1
ATOM 835 C C . THR A 1 103 ? -9.747 -5.592 5.629 1.00 93.88 103 THR A C 1
ATOM 837 O O . THR A 1 103 ? -10.066 -4.436 5.883 1.00 93.88 103 THR A O 1
ATOM 840 N N . ILE A 1 104 ? -9.987 -6.148 4.440 1.00 93.50 104 ILE A N 1
ATOM 841 C CA . ILE A 1 104 ? -10.620 -5.433 3.326 1.00 93.50 104 ILE A CA 1
ATOM 842 C C . ILE A 1 104 ? -12.133 -5.674 3.306 1.00 93.50 104 ILE A C 1
ATOM 844 O O . ILE A 1 104 ? -12.894 -4.792 2.911 1.00 93.50 104 ILE A O 1
ATOM 848 N N . ASN A 1 105 ? -12.580 -6.872 3.694 1.00 95.31 105 ASN A N 1
ATOM 849 C CA . ASN A 1 105 ? -13.979 -7.283 3.524 1.00 95.31 105 ASN A CA 1
ATOM 850 C C . ASN A 1 105 ? -14.850 -7.066 4.760 1.00 95.31 105 ASN A C 1
ATOM 852 O O . ASN A 1 105 ? -16.075 -7.132 4.653 1.00 95.31 105 ASN A O 1
ATOM 856 N N . TYR A 1 106 ? -14.249 -6.820 5.922 1.00 95.19 106 TYR A N 1
ATOM 857 C CA . TYR A 1 106 ? -14.985 -6.715 7.171 1.00 95.19 106 TYR A CA 1
ATOM 858 C C . TYR A 1 106 ? -14.613 -5.463 7.947 1.00 95.19 106 TYR A C 1
ATOM 860 O O . TYR A 1 106 ? -13.515 -4.930 7.835 1.00 95.19 106 TYR A O 1
ATOM 868 N N . LEU A 1 107 ? -15.549 -5.007 8.776 1.00 94.56 107 LEU A N 1
ATOM 869 C CA . LEU A 1 107 ? -15.285 -3.935 9.720 1.00 94.56 107 LEU A CA 1
ATOM 870 C C . LEU A 1 107 ? -14.345 -4.449 10.818 1.00 94.56 107 LEU A C 1
ATOM 872 O O . LEU A 1 107 ? -14.665 -5.419 11.514 1.00 94.56 107 LEU A O 1
ATOM 876 N N . GLY A 1 108 ? -13.213 -3.776 10.987 1.00 93.31 108 GLY A N 1
ATOM 877 C CA . GLY A 1 108 ? -12.311 -3.964 12.116 1.00 93.31 108 GLY A CA 1
ATOM 878 C C . GLY A 1 108 ? -12.089 -2.676 12.892 1.00 93.31 108 GLY A C 1
ATOM 879 O O . GLY A 1 108 ? -12.566 -1.608 12.506 1.00 93.31 108 GLY A O 1
ATOM 880 N N . TYR A 1 109 ? -11.368 -2.792 14.000 1.00 91.94 109 TYR A N 1
ATOM 881 C CA . TYR A 1 109 ? -10.951 -1.658 14.815 1.00 91.94 109 TYR A CA 1
ATOM 882 C C . TYR A 1 109 ? -9.433 -1.689 14.999 1.00 91.94 109 TYR A C 1
ATOM 884 O O . TYR A 1 109 ? -8.879 -2.738 15.317 1.00 91.94 109 TYR A O 1
ATOM 892 N N . TYR A 1 110 ? -8.769 -0.560 14.776 1.00 92.31 110 TYR A N 1
ATOM 893 C CA . TYR A 1 110 ? -7.338 -0.396 15.021 1.00 92.31 110 TYR A CA 1
ATOM 894 C C . TYR A 1 110 ? -7.175 0.427 16.288 1.00 92.31 110 TYR A C 1
ATOM 896 O O . TYR A 1 110 ? -7.892 1.407 16.492 1.00 92.31 110 TYR A O 1
ATOM 904 N N . THR A 1 111 ? -6.266 0.006 17.157 1.00 90.88 111 THR A N 1
ATOM 905 C CA . THR A 1 111 ? -5.941 0.732 18.385 1.00 90.88 111 THR A CA 1
ATOM 906 C C . THR A 1 111 ? -4.699 1.599 18.201 1.00 90.88 111 THR A C 1
ATOM 908 O O . THR A 1 111 ? -3.949 1.759 19.156 1.00 90.88 111 THR A O 1
ATOM 911 N N . ASP A 1 112 ? -4.423 2.072 16.989 1.00 90.75 112 ASP A N 1
ATOM 912 C CA . ASP A 1 112 ? -3.178 2.747 16.634 1.00 90.75 112 ASP A CA 1
ATOM 913 C C . ASP A 1 112 ? -3.211 4.255 16.891 1.00 90.75 112 ASP A C 1
ATOM 915 O O . ASP A 1 112 ? -4.223 4.820 17.311 1.00 90.75 112 ASP A O 1
ATOM 919 N N . ASN A 1 113 ? -2.073 4.920 16.685 1.00 89.25 113 ASN A N 1
ATOM 920 C CA . ASN A 1 113 ? -1.945 6.355 16.916 1.00 89.25 113 ASN A CA 1
ATOM 921 C C . ASN A 1 113 ? -2.998 7.169 16.138 1.00 89.25 113 ASN A C 1
ATOM 923 O O . ASN A 1 113 ? -2.897 7.354 14.925 1.00 89.25 113 ASN A O 1
ATOM 927 N N . GLY A 1 114 ? -3.979 7.702 16.871 1.00 87.94 114 GLY A N 1
ATOM 928 C CA . GLY A 1 114 ? -5.126 8.436 16.330 1.00 87.94 114 GLY A CA 1
ATOM 929 C C . GLY A 1 114 ? -6.478 7.770 16.605 1.00 87.94 114 GLY A C 1
ATOM 930 O O . GLY A 1 114 ? -7.511 8.430 16.484 1.00 87.94 114 GLY A O 1
ATOM 931 N N . ALA A 1 115 ? -6.494 6.504 17.026 1.00 91.12 115 ALA A N 1
ATOM 932 C CA . ALA A 1 115 ? -7.697 5.809 17.465 1.00 91.12 115 ALA A CA 1
ATOM 933 C C . ALA A 1 115 ? -8.159 6.277 18.858 1.00 91.12 115 ALA A C 1
ATOM 935 O O . ALA A 1 115 ? -7.355 6.650 19.710 1.00 91.12 115 ALA A O 1
ATOM 936 N N . TYR A 1 116 ? -9.468 6.208 19.130 1.00 91.69 116 TYR A N 1
ATOM 937 C CA . TYR A 1 116 ? -10.034 6.662 20.411 1.00 91.69 116 TYR A CA 1
ATOM 938 C C . TYR A 1 116 ? -9.486 5.882 21.613 1.00 91.69 116 TYR A C 1
ATOM 940 O O . TYR A 1 116 ? -9.175 6.469 22.644 1.00 91.69 116 TYR A O 1
ATOM 948 N N . TYR A 1 117 ? -9.361 4.564 21.461 1.00 91.06 117 TYR A N 1
ATOM 949 C CA . TYR A 1 117 ? -8.791 3.655 22.461 1.00 91.06 117 TYR A CA 1
ATOM 950 C C . TYR A 1 117 ? -7.264 3.497 22.329 1.00 91.06 117 TYR A C 1
ATOM 952 O O . TYR A 1 117 ? -6.704 2.522 22.818 1.00 91.06 117 TYR A O 1
ATOM 960 N N . TYR A 1 118 ? -6.556 4.427 21.682 1.00 91.12 118 TYR A N 1
ATOM 961 C CA . TYR A 1 118 ? -5.091 4.461 21.728 1.00 91.12 118 TYR A CA 1
ATOM 962 C C . TYR A 1 118 ? -4.625 4.985 23.091 1.00 91.12 118 TYR A C 1
ATOM 964 O O . TYR A 1 118 ? -4.878 6.141 23.425 1.00 91.12 118 TYR A O 1
ATOM 972 N N . TYR A 1 119 ? -3.992 4.129 23.904 1.00 88.25 119 TYR A N 1
ATOM 973 C CA . TYR A 1 119 ? -3.596 4.433 25.295 1.00 88.25 119 TYR A CA 1
ATOM 974 C C . TYR A 1 119 ? -4.701 5.048 26.168 1.00 88.25 119 TYR A C 1
ATOM 976 O O . TYR A 1 119 ? -4.437 5.794 27.110 1.00 88.25 119 TYR A O 1
ATOM 984 N N . ASN A 1 120 ? -5.949 4.722 25.861 1.00 90.81 120 ASN A N 1
ATOM 985 C CA . ASN A 1 120 ? -7.114 5.251 26.543 1.00 90.81 120 ASN A CA 1
ATOM 986 C C . ASN A 1 120 ? -7.978 4.067 26.968 1.00 90.81 120 ASN A C 1
ATOM 988 O O . ASN A 1 120 ? -8.378 3.273 26.119 1.00 90.81 120 ASN A O 1
ATOM 992 N N . THR A 1 121 ? -8.218 3.921 28.269 1.00 93.44 121 THR A N 1
ATOM 993 C CA . THR A 1 121 ? -9.070 2.869 28.837 1.00 93.44 121 THR A CA 1
ATOM 994 C C . THR A 1 121 ? -10.317 3.477 29.453 1.00 93.44 121 THR A C 1
ATOM 996 O O . THR A 1 121 ? -10.340 4.649 29.840 1.00 93.44 121 THR A O 1
ATOM 999 N N . GLU A 1 122 ? -11.366 2.671 29.581 1.00 94.12 122 GLU A N 1
ATOM 1000 C CA . GLU A 1 122 ? -12.514 3.069 30.385 1.00 94.12 122 GLU A CA 1
ATOM 1001 C C . GLU A 1 122 ? -12.104 3.229 31.855 1.00 94.12 122 GLU A C 1
ATOM 1003 O O . GLU A 1 122 ? -11.148 2.627 32.361 1.00 94.12 122 GLU A O 1
ATOM 1008 N N . LYS A 1 123 ? -12.837 4.082 32.569 1.00 94.31 123 LYS A N 1
ATOM 1009 C CA . LYS A 1 123 ? -12.443 4.509 33.910 1.00 94.31 123 LYS A CA 1
ATOM 1010 C C . LYS A 1 123 ? -12.377 3.332 34.887 1.00 94.31 123 LYS A C 1
ATOM 1012 O O . LYS A 1 123 ? -13.392 2.722 35.207 1.00 94.31 123 LYS A O 1
ATOM 1017 N N . GLY A 1 124 ? -11.193 3.128 35.464 1.00 95.12 124 GLY A N 1
ATOM 1018 C CA . GLY A 1 124 ? -10.979 2.168 36.549 1.00 95.12 124 GLY A CA 1
ATOM 1019 C C . GLY A 1 124 ? -10.836 0.717 36.097 1.00 95.12 124 GLY A C 1
ATOM 1020 O O . GLY A 1 124 ? -10.849 -0.156 36.959 1.00 95.12 124 GLY A O 1
ATOM 1021 N N . ILE A 1 125 ? -10.690 0.471 34.791 1.00 95.88 125 ILE A N 1
ATOM 1022 C CA . ILE A 1 125 ? -10.457 -0.861 34.228 1.00 95.88 125 ILE A CA 1
ATOM 1023 C C . ILE A 1 125 ? -9.243 -0.865 33.296 1.00 95.88 125 ILE A C 1
ATOM 1025 O O . ILE A 1 125 ? -8.797 0.188 32.823 1.00 95.88 125 ILE A O 1
ATOM 1029 N N . ASN A 1 126 ? -8.681 -2.052 33.070 1.00 92.00 126 ASN A N 1
ATOM 1030 C CA . ASN A 1 126 ? -7.532 -2.224 32.179 1.00 92.00 126 ASN A CA 1
ATOM 1031 C C . ASN A 1 126 ? -7.954 -2.258 30.696 1.00 92.00 126 ASN A C 1
ATOM 1033 O O . ASN A 1 126 ? -9.121 -2.049 30.342 1.00 92.00 126 ASN A O 1
ATOM 1037 N N . TYR A 1 127 ? -6.977 -2.455 29.813 1.00 90.06 127 TYR A N 1
ATOM 1038 C CA . TYR A 1 127 ? -7.183 -2.390 28.371 1.00 90.06 127 TYR A CA 1
ATOM 1039 C C . TYR A 1 127 ? -8.021 -3.563 27.859 1.00 90.06 127 TYR A C 1
ATOM 1041 O O . TYR A 1 127 ? -8.963 -3.381 27.091 1.00 90.06 127 TYR A O 1
ATOM 1049 N N . GLU A 1 128 ? -7.719 -4.763 28.339 1.00 90.12 128 GLU A N 1
ATOM 1050 C CA . GLU A 1 128 ? -8.410 -6.000 28.007 1.00 90.12 128 GLU A CA 1
ATOM 1051 C C . GLU A 1 128 ? -9.885 -5.926 28.416 1.00 90.12 128 GLU A C 1
ATOM 1053 O O . GLU A 1 128 ? -10.777 -6.189 27.606 1.00 90.12 128 GLU A O 1
ATOM 1058 N N . GLU A 1 129 ? -10.151 -5.486 29.647 1.00 93.69 129 GLU A N 1
ATOM 1059 C CA . GLU A 1 129 ? -11.496 -5.253 30.172 1.00 93.69 129 GLU A CA 1
ATOM 1060 C C . GLU A 1 129 ? -12.227 -4.174 29.367 1.00 93.69 129 GLU A C 1
ATOM 1062 O O . G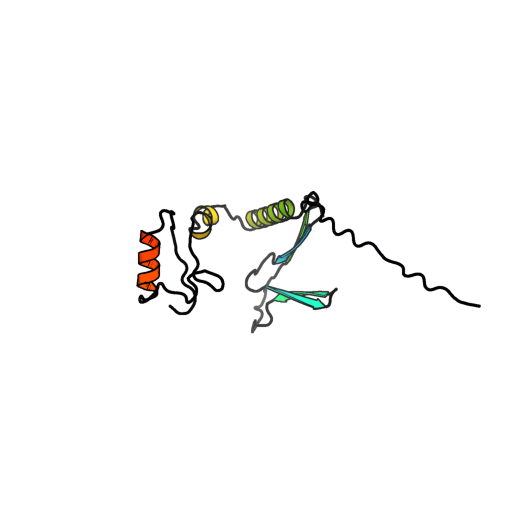LU A 1 129 ? -13.400 -4.345 29.038 1.00 93.69 129 GLU A O 1
ATOM 1067 N N . THR A 1 130 ? -11.539 -3.089 28.997 1.00 93.19 130 THR A N 1
ATOM 1068 C CA . THR A 1 130 ? -12.095 -2.033 28.138 1.00 93.19 130 THR A CA 1
ATOM 1069 C C . THR A 1 130 ? -12.559 -2.597 26.798 1.00 93.19 130 THR A C 1
ATOM 1071 O O . THR A 1 130 ? -13.728 -2.448 26.444 1.00 93.19 130 THR A O 1
ATOM 1074 N N . VAL A 1 131 ? -11.680 -3.287 26.068 1.00 90.69 131 VAL A N 1
ATOM 1075 C CA . VAL A 1 131 ? -11.980 -3.821 24.731 1.00 90.69 131 VAL A CA 1
ATOM 1076 C C . VAL A 1 131 ? -13.143 -4.814 24.780 1.00 90.69 131 VAL A C 1
ATOM 1078 O O . VAL A 1 131 ? -14.060 -4.734 23.956 1.00 90.69 131 VAL A O 1
ATOM 1081 N N . VAL A 1 132 ? -13.147 -5.723 25.761 1.00 91.31 132 VAL A N 1
ATOM 1082 C CA . VAL A 1 132 ? -14.227 -6.706 25.934 1.00 91.31 132 VAL A CA 1
ATOM 1083 C C . VAL A 1 132 ? -15.550 -6.011 26.271 1.00 91.31 132 VAL A C 1
ATOM 1085 O O . VAL A 1 132 ? -16.566 -6.284 25.627 1.00 91.31 132 VAL A O 1
ATOM 1088 N N . ASN A 1 133 ? -15.556 -5.068 27.217 1.00 93.25 133 ASN A N 1
ATOM 1089 C CA . ASN A 1 133 ? -16.772 -4.358 27.623 1.00 93.25 133 ASN A CA 1
ATOM 1090 C C . ASN A 1 133 ? -17.373 -3.541 26.476 1.00 93.25 133 ASN A C 1
ATOM 1092 O O . ASN A 1 133 ? -18.576 -3.619 26.221 1.00 93.25 133 ASN A O 1
ATOM 1096 N N . VAL A 1 134 ? -16.538 -2.805 25.745 1.00 90.88 134 VAL A N 1
ATOM 1097 C CA . VAL A 1 134 ? -16.959 -2.009 24.586 1.00 90.88 134 VAL A CA 1
ATOM 1098 C C . VAL A 1 134 ? -17.538 -2.911 23.499 1.00 90.88 134 VAL A C 1
ATOM 1100 O O . VAL A 1 134 ? -18.586 -2.600 22.926 1.00 90.88 134 VAL A O 1
ATOM 1103 N N . ARG A 1 135 ? -16.931 -4.082 23.257 1.00 89.38 135 ARG A N 1
ATOM 1104 C CA . ARG A 1 135 ? -17.463 -5.055 22.295 1.00 89.38 135 ARG A CA 1
ATOM 1105 C C . ARG A 1 135 ? -18.875 -5.522 22.653 1.00 89.38 135 ARG A C 1
ATOM 1107 O O . ARG A 1 135 ? -19.674 -5.726 21.739 1.00 89.38 135 ARG A O 1
ATOM 1114 N N . HIS A 1 136 ? -19.186 -5.674 23.940 1.00 90.69 136 HIS A N 1
ATOM 1115 C CA . HIS A 1 136 ? -20.523 -6.052 24.412 1.00 90.69 136 HIS A CA 1
ATOM 1116 C C . HIS A 1 136 ? -21.554 -4.917 24.333 1.00 90.69 136 HIS A C 1
ATOM 1118 O O . HIS A 1 136 ? -22.751 -5.193 24.272 1.00 90.69 136 HIS A O 1
ATOM 1124 N N . GLN A 1 137 ? -21.116 -3.657 24.316 1.00 91.25 137 GLN A N 1
ATOM 1125 C CA . GLN A 1 137 ? -21.998 -2.486 24.243 1.00 91.25 137 GLN A CA 1
ATOM 1126 C C . GLN A 1 137 ? -22.316 -2.058 22.804 1.00 91.25 137 GLN A C 1
ATOM 1128 O O . GLN A 1 137 ? -23.340 -1.417 22.562 1.00 91.25 137 GLN A O 1
ATOM 1133 N N . ILE A 1 138 ? -21.461 -2.411 21.840 1.00 89.75 138 ILE A N 1
ATOM 1134 C CA . ILE A 1 138 ? -21.612 -2.013 20.439 1.00 89.75 138 ILE A CA 1
ATOM 1135 C C . ILE A 1 138 ? -22.204 -3.157 19.604 1.00 89.75 138 ILE A C 1
ATOM 1137 O O . ILE A 1 138 ? -21.622 -4.234 19.479 1.00 89.75 138 ILE A O 1
ATOM 1141 N N . SER A 1 139 ? -23.331 -2.887 18.940 1.00 91.69 139 SER A N 1
ATOM 1142 C CA . SER A 1 139 ? -24.027 -3.839 18.059 1.00 91.69 139 SER A CA 1
ATOM 1143 C C . SER A 1 139 ? -23.432 -3.962 16.647 1.00 91.69 139 SER A C 1
ATOM 1145 O O . SER A 1 139 ? -23.932 -4.740 15.836 1.00 91.69 139 SER A O 1
ATOM 1147 N N . LEU A 1 140 ? -22.361 -3.226 16.332 1.00 92.12 140 LEU A N 1
ATOM 1148 C CA . LEU A 1 140 ? -21.682 -3.320 15.038 1.00 92.12 140 LEU A CA 1
ATOM 1149 C C . LEU A 1 140 ? -20.959 -4.670 14.872 1.00 92.12 140 LEU A C 1
ATOM 1151 O O . LEU A 1 140 ? -20.417 -5.222 15.839 1.00 92.12 140 LEU A O 1
ATOM 1155 N N . PRO A 1 141 ? -20.905 -5.215 13.646 1.00 92.56 141 PRO A N 1
ATOM 1156 C CA . PRO A 1 141 ? -20.289 -6.505 13.376 1.00 92.56 141 PRO A CA 1
ATOM 1157 C C . PRO A 1 141 ? -18.775 -6.356 13.174 1.00 92.56 141 PRO A C 1
ATOM 1159 O O . PRO A 1 141 ? -18.264 -6.514 12.067 1.00 92.56 141 PRO A O 1
ATOM 1162 N N . PHE A 1 142 ? -18.039 -6.043 14.240 1.00 92.06 142 PHE A N 1
ATOM 1163 C CA . PHE A 1 142 ? -16.577 -6.104 14.199 1.00 92.06 142 PHE A CA 1
ATOM 1164 C C . PHE A 1 142 ? -16.113 -7.556 14.056 1.00 92.06 142 PHE A C 1
ATOM 1166 O O . PHE A 1 142 ? -16.546 -8.419 14.826 1.00 92.06 142 PHE A O 1
ATOM 1173 N N . HIS A 1 143 ? -15.242 -7.810 13.079 1.00 92.88 143 HIS A N 1
ATOM 1174 C CA . HIS A 1 143 ? -14.701 -9.144 12.787 1.00 92.88 143 HIS A CA 1
ATOM 1175 C C . HIS A 1 143 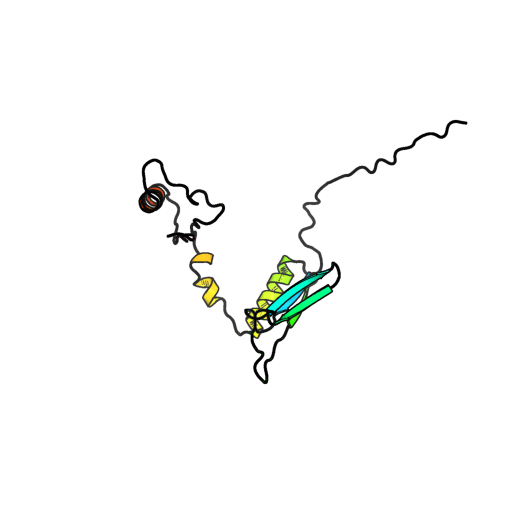? -13.250 -9.311 13.229 1.00 92.88 143 HIS A C 1
ATOM 1177 O O . HIS A 1 143 ? -12.782 -10.437 13.380 1.00 92.88 143 HIS A O 1
ATOM 1183 N N . TYR A 1 144 ? -12.537 -8.208 13.436 1.00 92.81 144 TYR A N 1
ATOM 1184 C CA . TYR A 1 144 ? -11.164 -8.233 13.910 1.00 92.81 144 TYR A CA 1
ATOM 1185 C C . TYR A 1 144 ? -10.817 -6.946 14.654 1.00 92.81 144 TYR A C 1
ATOM 1187 O O . TYR A 1 144 ? -11.469 -5.911 14.497 1.00 92.81 144 TYR A O 1
ATOM 1195 N N . ILE A 1 145 ? -9.770 -7.034 15.463 1.00 91.12 145 ILE A N 1
ATOM 1196 C CA . ILE A 1 145 ? -9.123 -5.902 16.109 1.00 91.12 145 ILE A CA 1
ATOM 1197 C C . ILE A 1 145 ? -7.627 -5.996 15.820 1.00 91.12 145 ILE A C 1
ATOM 1199 O O . ILE A 1 145 ? -7.058 -7.089 15.855 1.00 91.12 145 ILE A O 1
ATOM 1203 N N . GLN A 1 146 ? -7.002 -4.871 15.502 1.00 91.31 146 GLN A N 1
ATOM 1204 C CA . GLN A 1 146 ? -5.554 -4.744 15.463 1.00 91.31 146 GLN A CA 1
ATOM 1205 C C . GLN A 1 146 ? -5.114 -4.000 16.722 1.00 91.31 146 GLN A C 1
ATOM 1207 O O . GLN A 1 146 ? -5.594 -2.901 16.990 1.00 91.31 146 GLN A O 1
ATOM 1212 N N . LEU A 1 147 ? -4.227 -4.633 17.491 1.00 88.94 147 LEU A N 1
ATOM 1213 C CA . LEU A 1 147 ? -3.638 -4.070 18.701 1.00 88.94 147 LEU A CA 1
ATOM 1214 C C . LEU A 1 147 ? -2.271 -3.456 18.361 1.00 88.94 147 LEU A C 1
ATOM 1216 O O . LEU A 1 147 ? -1.394 -4.147 17.832 1.00 88.94 147 LEU A O 1
ATOM 1220 N N . ASP A 1 148 ? -2.108 -2.163 18.625 1.00 82.12 148 ASP A N 1
ATOM 1221 C CA . ASP A 1 148 ? -0.878 -1.389 18.401 1.00 82.12 148 ASP A CA 1
ATOM 1222 C C . ASP A 1 148 ? 0.076 -1.437 19.619 1.00 82.12 148 ASP A C 1
ATOM 1224 O O . ASP A 1 148 ? -0.229 -1.986 20.674 1.00 82.12 148 ASP A O 1
ATOM 1228 N N . SER A 1 149 ? 1.279 -0.901 19.446 1.00 62.44 149 SER A N 1
ATOM 1229 C CA . SER A 1 149 ? 2.562 -1.598 19.581 1.00 62.44 149 SER A CA 1
ATOM 1230 C C . SER A 1 149 ? 3.173 -1.733 20.980 1.00 62.44 149 SER A C 1
ATOM 1232 O O . SER A 1 149 ? 4.395 -1.788 21.097 1.00 62.44 149 SER A O 1
ATOM 1234 N N . TRP A 1 150 ? 2.371 -1.878 22.036 1.00 55.94 150 TRP A N 1
ATOM 1235 C CA . TRP A 1 150 ? 2.896 -2.293 23.353 1.00 55.94 150 TRP A CA 1
ATOM 1236 C C . TRP A 1 150 ? 1.939 -3.211 24.126 1.00 55.94 150 TRP A C 1
ATOM 1238 O O . TRP A 1 150 ? 1.766 -3.044 25.334 1.00 55.94 150 TRP A O 1
ATOM 1248 N N . TRP A 1 151 ? 1.307 -4.154 23.424 1.00 56.41 151 TRP A N 1
ATOM 1249 C CA . TRP A 1 151 ? 0.714 -5.345 24.042 1.00 56.41 151 TRP A CA 1
ATOM 1250 C C . TRP A 1 151 ? 1.768 -6.430 24.289 1.00 56.41 151 TRP A C 1
ATOM 1252 O O . TRP A 1 151 ? 2.791 -6.448 23.564 1.00 56.41 151 TRP A O 1
#

Secondary structure (DSSP, 8-state):
-PPP-------------TT--S-S-EEEEEESS-GGGEEEEEEETTEEEEEE-TT-S---TT----EEEEEESSHHHHHHHHHHHHHHHHTT--THHHHH-HHHHS-EEE-STTSTTSS---TTS-HHHHHHHHHHH--S---EEEPPS--

Foldseek 3Di:
DDDDDDDPDDDPPPPPPPPPPQQAKDKDKAWLDPRVQKDWDDPDPPDIDIDGDPPDPDDDPPDDTDIDIFIDSRGDPVSVVVVVVVSCVVVVHDCVCVVPPCPNPFDAEELDDPGPNVVDADPPDDSVCRVVVVVVVDPGPHPYYHYDDDD

Radius of gyration: 25.38 Å; chains: 1; bounding box: 50×81×57 Å